Protein AF-A0A7L5SM08-F1 (afdb_monomer_lite)

Sequence (149 aa):
MASSGEAQSGEDPEAEAKPDEHRQHLRGLLKAAAIACARLVCHRDTWTFVIEQTSQHPHFRHPDQVSDLNDGQIETILSGRSLLAILVTMRKVLDDCVGEDSDLATWALADAVYRRTQMAVAEVKYTRPDGSEVTTIVLDDRPAPADAS

Secondary structure (DSSP, 8-state):
------------TTTTTHHHHHHHHHHHHHHHHT-SEEEEEEEHHHHHHHHHHHTTSTT----S-EEE-GGGEEEEEEEHHHHHHHHHHHHHHHHH--STT--HHHHHHHHHHHHHHHHHHHT-----SS----EEEEE---PPPTT--

Foldseek 3Di:
DDDDDDDDDPPDPVPPPVVVVVVLLVVLLVLLLVAQKEKEKEAPVLVVLLCVQQVPPPQADDFPDWADDPPRMIITMGGSSNLSSLLVSLVVLCVPQDDDPGPVVNNVSSVLSNVQSSVLSVPDDPDDDPDDDHRYGYSDDDPDDPPPD

pLDDT: mean 84.74, std 17.9, range [39.66, 98.31]

Structure (mmCIF, N/CA/C/O backbone):
data_AF-A0A7L5SM08-F1
#
_entry.id   AF-A0A7L5SM08-F1
#
loop_
_atom_site.group_PDB
_atom_site.id
_atom_site.type_symbol
_atom_site.label_atom_id
_atom_site.label_alt_id
_atom_site.label_comp_id
_atom_site.label_asym_id
_atom_site.label_entity_id
_atom_site.label_seq_id
_atom_site.pdbx_PDB_ins_code
_atom_site.Cartn_x
_atom_site.Cartn_y
_atom_site.Cartn_z
_atom_site.occupancy
_atom_site.B_iso_or_equiv
_atom_site.auth_seq_id
_atom_site.auth_comp_id
_atom_site.auth_asym_id
_atom_site.auth_atom_id
_atom_site.pdbx_PDB_model_num
ATOM 1 N N . MET A 1 1 ? 28.290 -41.566 -44.090 1.00 43.84 1 MET A N 1
ATOM 2 C CA . MET A 1 1 ? 28.608 -40.692 -42.943 1.00 43.84 1 MET A CA 1
ATOM 3 C C . MET A 1 1 ? 27.294 -40.160 -42.414 1.00 43.84 1 MET A C 1
ATOM 5 O O . MET A 1 1 ? 26.558 -39.546 -43.173 1.00 43.84 1 MET A O 1
ATOM 9 N N . ALA A 1 2 ? 26.957 -40.534 -41.184 1.00 42.91 2 ALA A N 1
ATOM 10 C CA . ALA A 1 2 ? 25.771 -40.079 -40.472 1.00 42.91 2 ALA A CA 1
ATOM 11 C C . ALA A 1 2 ? 25.996 -38.664 -39.916 1.00 42.91 2 ALA A C 1
ATOM 13 O O . ALA A 1 2 ? 27.116 -38.361 -39.520 1.00 42.91 2 ALA A O 1
ATOM 14 N N . SER A 1 3 ? 24.951 -37.839 -39.851 1.00 40.91 3 SER A N 1
ATOM 15 C CA . SER A 1 3 ? 24.393 -37.387 -38.568 1.00 40.91 3 SER A CA 1
ATOM 16 C C . SER A 1 3 ? 23.184 -36.489 -38.815 1.00 40.91 3 SE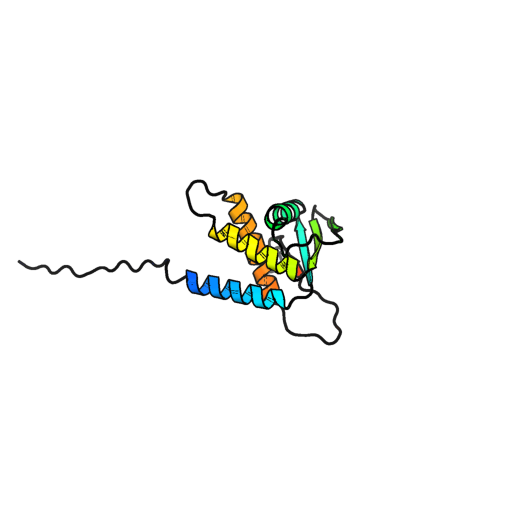R A C 1
ATOM 18 O O . SER A 1 3 ? 23.297 -35.428 -39.426 1.00 40.91 3 SER A O 1
ATOM 20 N N . SER A 1 4 ? 22.042 -36.936 -38.301 1.00 50.38 4 SER A N 1
ATOM 21 C CA . SER A 1 4 ? 20.901 -36.102 -37.940 1.00 50.38 4 SER A CA 1
ATOM 22 C C . SER A 1 4 ? 21.318 -35.038 -36.917 1.00 50.38 4 SER A C 1
ATOM 24 O O . SER A 1 4 ? 22.261 -35.245 -36.150 1.00 50.38 4 SER A O 1
ATOM 26 N N . GLY A 1 5 ? 20.585 -33.930 -36.891 1.00 39.66 5 GLY A N 1
ATOM 27 C CA . GLY A 1 5 ? 20.623 -32.924 -35.835 1.00 39.66 5 GLY A CA 1
ATOM 28 C C . GLY A 1 5 ? 19.255 -32.266 -35.768 1.00 39.66 5 GLY A C 1
ATOM 29 O O . GLY A 1 5 ? 18.932 -31.418 -36.594 1.00 39.66 5 GLY A O 1
ATOM 30 N N . GLU A 1 6 ? 18.435 -32.782 -34.861 1.00 40.00 6 GLU A N 1
ATOM 31 C CA . GLU A 1 6 ? 17.062 -32.383 -34.576 1.00 40.00 6 GLU A CA 1
ATOM 32 C C . GLU A 1 6 ? 16.953 -30.963 -34.013 1.00 40.00 6 GLU A C 1
ATOM 34 O O . GLU A 1 6 ? 17.913 -30.369 -33.525 1.00 40.00 6 GLU A O 1
ATOM 39 N N . ALA A 1 7 ? 15.726 -30.452 -34.097 1.00 50.00 7 ALA A N 1
ATOM 40 C CA . ALA A 1 7 ? 15.264 -29.213 -33.508 1.00 50.00 7 ALA A CA 1
ATOM 41 C C . ALA A 1 7 ? 15.618 -29.096 -32.018 1.00 50.00 7 ALA A C 1
ATOM 43 O O . ALA A 1 7 ? 15.423 -30.027 -31.241 1.00 50.00 7 ALA A O 1
ATOM 44 N N . GLN A 1 8 ? 16.003 -27.891 -31.611 1.00 43.50 8 GLN A N 1
ATOM 45 C CA . GLN A 1 8 ? 15.774 -27.421 -30.252 1.00 43.50 8 GLN A CA 1
ATOM 46 C C . GLN A 1 8 ? 14.988 -26.117 -30.348 1.00 43.50 8 GLN A C 1
ATOM 48 O O . GLN A 1 8 ? 15.544 -25.044 -30.577 1.00 43.50 8 GLN A O 1
ATOM 53 N N . SER A 1 9 ? 13.664 -26.247 -30.229 1.00 48.78 9 SER A N 1
ATOM 54 C CA . SER A 1 9 ? 12.811 -25.161 -29.759 1.00 48.78 9 SER A CA 1
ATOM 55 C C . SER A 1 9 ? 13.334 -24.755 -28.387 1.00 48.78 9 SER A C 1
ATOM 57 O O . SER A 1 9 ? 13.298 -25.550 -27.449 1.00 48.78 9 SER A O 1
ATOM 59 N N . GLY A 1 10 ? 13.876 -23.543 -28.295 1.00 40.81 10 GLY A N 1
ATOM 60 C CA . GLY A 1 10 ? 14.092 -22.887 -27.016 1.00 40.81 10 GLY A CA 1
ATOM 61 C C . GLY A 1 10 ? 12.725 -22.559 -26.439 1.00 40.81 10 GLY A C 1
ATOM 62 O O . GLY A 1 10 ? 12.057 -21.641 -26.904 1.00 40.81 10 GLY A O 1
ATOM 63 N N . GLU A 1 11 ? 12.277 -23.369 -25.491 1.00 45.47 11 GLU A N 1
ATOM 64 C CA . GLU A 1 11 ? 11.150 -23.035 -24.636 1.00 45.47 11 GLU A CA 1
ATOM 65 C C . GLU A 1 11 ? 11.662 -21.956 -23.676 1.00 45.47 11 GLU A C 1
ATOM 67 O O . GLU A 1 11 ? 12.429 -22.251 -22.760 1.00 45.47 11 GLU A O 1
ATOM 72 N N . ASP A 1 12 ? 11.338 -20.692 -23.962 1.00 43.41 12 ASP A N 1
ATOM 73 C CA . ASP A 1 12 ? 11.604 -19.576 -23.055 1.00 43.41 12 ASP A CA 1
ATOM 74 C C . ASP A 1 12 ? 10.800 -19.811 -21.763 1.00 43.41 12 ASP A C 1
ATOM 76 O O . ASP A 1 12 ? 9.566 -19.734 -21.793 1.00 43.41 12 ASP A O 1
ATOM 80 N N . PRO A 1 13 ? 11.445 -20.051 -20.606 1.00 47.00 13 PRO A N 1
ATOM 81 C CA . PRO A 1 13 ? 10.743 -20.271 -19.338 1.00 47.00 13 PRO A CA 1
ATOM 82 C C . PRO A 1 13 ? 10.017 -19.010 -18.826 1.00 47.00 13 PRO A C 1
ATOM 84 O O . PRO A 1 13 ? 9.338 -19.041 -17.801 1.00 47.00 13 PRO A O 1
ATOM 87 N N . GLU A 1 14 ? 10.140 -17.885 -19.531 1.00 47.59 14 GLU A N 1
ATOM 88 C CA . GLU A 1 14 ? 9.625 -16.575 -19.135 1.00 47.59 14 GLU A CA 1
ATOM 89 C C . GLU A 1 14 ? 8.174 -16.315 -19.589 1.00 47.59 14 GLU A C 1
ATOM 91 O O . GLU A 1 14 ? 7.513 -15.396 -19.094 1.00 47.59 14 GLU A O 1
ATOM 96 N N . ALA A 1 15 ? 7.641 -17.127 -20.511 1.00 46.72 15 ALA A N 1
ATOM 97 C CA . ALA A 1 15 ? 6.280 -16.966 -21.028 1.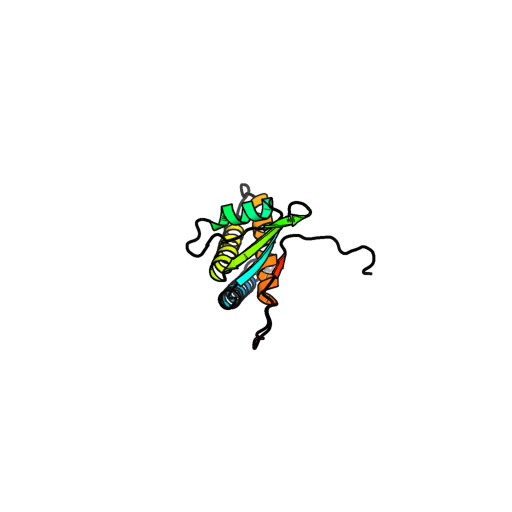00 46.72 15 ALA A CA 1
ATOM 98 C C . ALA A 1 15 ? 5.197 -17.584 -20.119 1.00 46.72 15 ALA A C 1
ATOM 100 O O . ALA A 1 15 ? 4.057 -17.114 -20.121 1.00 46.72 15 ALA A O 1
ATOM 101 N N . GLU A 1 16 ? 5.537 -18.593 -19.311 1.00 44.38 16 GLU A N 1
ATOM 102 C CA . GLU A 1 16 ? 4.559 -19.344 -18.505 1.00 44.38 16 GLU A CA 1
ATOM 103 C C . GLU A 1 16 ? 4.323 -18.781 -17.092 1.00 44.38 16 GLU A C 1
ATOM 105 O O . GLU A 1 16 ? 3.272 -19.040 -16.506 1.00 44.38 16 GLU A O 1
ATOM 110 N N . ALA A 1 17 ? 5.229 -17.955 -16.551 1.00 52.56 17 ALA A N 1
ATOM 111 C CA . ALA A 1 17 ? 5.065 -17.342 -15.223 1.00 52.56 17 ALA A CA 1
ATOM 112 C C . ALA A 1 17 ? 4.109 -16.124 -15.220 1.00 52.56 17 ALA A C 1
ATOM 114 O O . ALA A 1 17 ? 3.361 -15.896 -14.267 1.00 52.56 17 ALA A O 1
ATOM 115 N N . LYS A 1 18 ? 4.073 -15.358 -16.320 1.00 59.00 18 LYS A N 1
ATOM 116 C CA . LYS A 1 18 ? 3.304 -14.099 -16.448 1.00 59.00 18 LYS A CA 1
ATOM 117 C C . LYS A 1 18 ? 1.773 -14.243 -16.314 1.00 59.00 18 LYS A C 1
ATOM 119 O O . LYS A 1 18 ? 1.147 -13.357 -15.721 1.00 59.00 18 LYS A O 1
ATOM 124 N N . PRO A 1 19 ? 1.121 -15.310 -16.820 1.00 68.50 19 PRO A N 1
ATOM 125 C CA . PRO A 1 19 ? -0.328 -15.471 -16.705 1.00 68.50 19 PRO A CA 1
ATOM 126 C C . PRO A 1 19 ? -0.820 -15.637 -15.262 1.00 68.50 19 PRO A C 1
ATOM 128 O O . PRO A 1 19 ? -1.913 -15.161 -14.936 1.00 68.50 19 PRO A O 1
ATOM 131 N N . ASP A 1 20 ? -0.051 -16.305 -14.394 1.00 83.88 20 ASP A N 1
ATOM 132 C CA . ASP A 1 20 ? -0.490 -16.589 -13.024 1.00 83.88 20 ASP A CA 1
ATOM 133 C C . ASP A 1 20 ? -0.380 -15.358 -12.118 1.00 83.88 20 ASP A C 1
ATOM 135 O O . ASP A 1 20 ? -1.351 -14.993 -11.451 1.00 83.88 20 ASP A O 1
ATOM 139 N N . GLU A 1 21 ? 0.732 -14.623 -12.190 1.00 85.44 21 GLU A N 1
ATOM 140 C CA . GLU A 1 21 ? 0.912 -13.377 -11.435 1.00 85.44 21 GLU A CA 1
ATOM 141 C C . GLU A 1 21 ? -0.113 -12.308 -11.825 1.00 85.44 21 GLU A C 1
ATOM 143 O O . GLU A 1 21 ? -0.656 -11.609 -10.963 1.00 85.44 21 GLU A O 1
ATOM 148 N N . HIS A 1 22 ? -0.421 -12.190 -13.120 1.00 89.19 22 HIS A N 1
ATOM 149 C CA . HIS A 1 22 ? -1.455 -11.276 -13.597 1.00 89.19 22 HIS A CA 1
ATOM 150 C C . HIS A 1 22 ? -2.838 -11.668 -13.053 1.00 89.19 22 HIS A C 1
ATOM 152 O O . HIS A 1 22 ? -3.595 -10.826 -12.564 1.00 89.19 22 HIS A O 1
ATOM 158 N N . ARG A 1 23 ? -3.171 -12.965 -13.050 1.00 92.00 23 ARG A N 1
ATOM 159 C CA . ARG A 1 23 ? -4.417 -13.458 -12.440 1.00 92.00 23 ARG A CA 1
ATOM 160 C C . ARG A 1 23 ? -4.455 -13.213 -10.934 1.00 92.00 23 ARG A C 1
ATOM 162 O O . ARG A 1 23 ? -5.512 -12.856 -10.407 1.00 92.00 23 ARG A O 1
ATOM 169 N N . GLN A 1 24 ? -3.341 -13.401 -10.231 1.00 91.06 24 GLN A N 1
ATOM 170 C CA . GLN A 1 24 ? -3.233 -13.124 -8.799 1.00 91.06 24 GLN A CA 1
ATOM 171 C C . GLN A 1 24 ? -3.423 -11.631 -8.510 1.00 91.06 24 GLN A C 1
ATOM 173 O O . GLN A 1 24 ? -4.134 -11.277 -7.566 1.00 91.06 24 GLN A O 1
ATOM 178 N N . HIS A 1 25 ? -2.859 -10.760 -9.349 1.00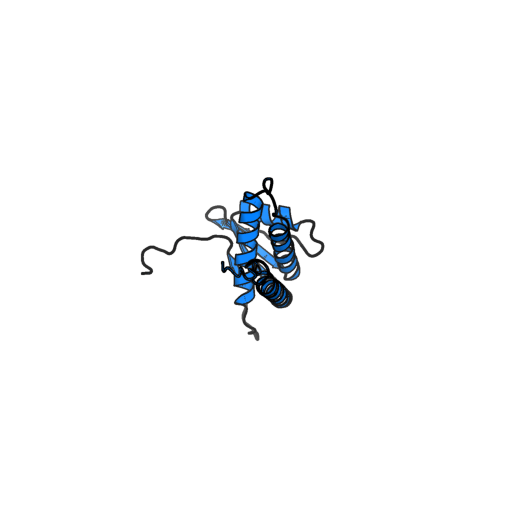 93.56 25 HIS A N 1
ATOM 179 C CA . HIS A 1 25 ? -3.071 -9.318 -9.285 1.00 93.56 25 HIS A CA 1
ATOM 180 C C . HIS A 1 25 ? -4.556 -8.960 -9.427 1.00 93.56 25 HIS A C 1
ATOM 182 O O . HIS A 1 25 ? -5.124 -8.343 -8.526 1.00 93.56 25 HIS A O 1
ATOM 188 N N . LEU A 1 26 ? -5.222 -9.430 -10.489 1.00 95.25 26 LEU A N 1
ATOM 189 C CA . LEU A 1 26 ? -6.647 -9.162 -10.718 1.00 95.25 26 LEU A CA 1
ATOM 190 C C . LEU A 1 26 ? -7.532 -9.670 -9.570 1.00 95.25 26 LEU A C 1
ATOM 192 O O . LEU A 1 26 ? -8.432 -8.962 -9.119 1.00 95.25 26 LEU A O 1
ATOM 196 N N . ARG A 1 27 ? -7.263 -10.871 -9.042 1.00 92.81 27 ARG A N 1
ATOM 197 C CA . ARG A 1 27 ? -7.965 -11.394 -7.856 1.00 92.81 27 ARG A CA 1
ATOM 198 C C . ARG A 1 27 ? -7.749 -10.509 -6.628 1.00 92.81 27 ARG A C 1
ATOM 200 O O . ARG A 1 27 ? -8.696 -10.285 -5.876 1.00 92.81 27 ARG A O 1
ATOM 207 N N . GLY A 1 28 ? -6.528 -10.011 -6.432 1.00 92.06 28 GLY A N 1
ATOM 208 C CA . GLY A 1 28 ? -6.196 -9.057 -5.376 1.00 92.06 28 GLY A CA 1
ATOM 209 C C . GLY A 1 28 ? -7.002 -7.765 -5.499 1.00 92.06 28 GLY A C 1
ATOM 210 O O . GLY A 1 28 ? -7.612 -7.343 -4.521 1.00 92.06 28 GLY A O 1
ATOM 211 N N . LEU A 1 29 ? -7.099 -7.193 -6.705 1.00 95.62 29 LEU A N 1
ATOM 212 C CA . LEU A 1 29 ? -7.918 -6.002 -6.956 1.00 95.62 29 LEU A CA 1
ATOM 213 C C . LEU A 1 29 ? -9.400 -6.245 -6.644 1.00 95.62 29 LEU A C 1
ATOM 215 O O . LEU A 1 29 ? -10.025 -5.433 -5.968 1.00 95.62 29 LEU A O 1
ATOM 219 N N . LEU A 1 30 ? -9.963 -7.378 -7.072 1.00 94.50 30 LEU A N 1
ATOM 220 C CA . LEU A 1 30 ? -11.363 -7.712 -6.786 1.00 94.50 30 LEU A CA 1
ATOM 221 C C . LEU A 1 30 ? -11.633 -7.854 -5.281 1.00 94.50 30 LEU A C 1
ATOM 223 O O . LEU A 1 30 ? -12.660 -7.384 -4.797 1.00 94.50 30 LEU A O 1
ATOM 227 N N . LYS A 1 31 ? -10.704 -8.457 -4.527 1.00 91.12 31 LYS A N 1
ATOM 228 C CA . LYS A 1 31 ? -10.798 -8.527 -3.062 1.00 91.12 31 LYS A CA 1
ATOM 229 C C . LYS A 1 31 ? -10.675 -7.145 -2.420 1.00 91.12 31 LYS A C 1
ATOM 231 O O . LYS A 1 31 ? -11.500 -6.801 -1.581 1.00 91.12 31 LYS A O 1
ATOM 236 N N . ALA A 1 32 ? -9.696 -6.340 -2.833 1.00 92.00 32 ALA A N 1
ATOM 237 C CA . ALA A 1 32 ? -9.496 -4.986 -2.316 1.00 92.00 32 ALA A CA 1
ATOM 238 C C . ALA A 1 32 ? -10.709 -4.079 -2.570 1.00 92.00 32 ALA A C 1
ATOM 240 O O . ALA A 1 32 ? -11.069 -3.287 -1.705 1.00 92.00 32 ALA A O 1
ATOM 241 N N . ALA A 1 33 ? -11.389 -4.238 -3.709 1.00 92.69 33 ALA A N 1
ATOM 242 C CA . ALA A 1 33 ? -12.614 -3.505 -4.024 1.00 92.69 33 ALA A CA 1
ATOM 243 C C . ALA A 1 33 ? -13.774 -3.801 -3.053 1.00 92.69 33 ALA A C 1
ATOM 245 O O . ALA A 1 33 ? -14.671 -2.973 -2.908 1.00 92.69 33 ALA A O 1
ATOM 246 N N . ALA A 1 34 ? -13.756 -4.956 -2.378 1.00 91.75 34 ALA A N 1
ATOM 247 C CA . ALA A 1 34 ? -14.736 -5.323 -1.358 1.00 91.75 34 ALA A CA 1
ATOM 248 C C . ALA A 1 34 ? -14.361 -4.836 0.058 1.00 91.75 34 ALA A C 1
ATOM 250 O O . ALA A 1 34 ? -15.164 -4.973 0.982 1.00 91.75 34 ALA A O 1
ATOM 251 N N . ILE A 1 35 ? -13.166 -4.267 0.249 1.00 90.94 35 ILE A N 1
ATOM 252 C CA . ILE A 1 35 ? -12.708 -3.727 1.534 1.00 90.94 35 ILE A CA 1
ATOM 253 C C . ILE A 1 35 ? -13.165 -2.271 1.645 1.00 90.94 35 ILE A C 1
ATOM 255 O O . ILE A 1 35 ? -12.792 -1.428 0.832 1.00 90.94 35 ILE A O 1
ATOM 259 N N . ALA A 1 36 ? -13.955 -1.951 2.673 1.00 91.31 36 ALA A N 1
ATOM 260 C CA . ALA A 1 36 ? -14.407 -0.578 2.904 1.00 91.31 36 ALA A CA 1
ATOM 261 C C . ALA A 1 36 ? -13.235 0.351 3.269 1.00 91.31 36 ALA A C 1
ATOM 263 O O . ALA A 1 36 ? -13.070 1.427 2.686 1.00 91.31 36 ALA A O 1
ATOM 264 N N . CYS A 1 37 ? -12.400 -0.090 4.209 1.00 92.62 37 CYS A N 1
ATOM 265 C CA . CYS A 1 37 ? -11.171 0.580 4.603 1.00 92.62 37 CYS A CA 1
ATOM 266 C C . CYS A 1 37 ? -10.148 -0.414 5.168 1.00 92.62 37 CYS A C 1
ATOM 268 O O . CYS A 1 37 ? -10.502 -1.515 5.596 1.00 92.62 37 CYS A O 1
ATOM 270 N N . ALA A 1 38 ? -8.883 -0.006 5.169 1.00 94.75 38 ALA A N 1
ATOM 271 C CA . ALA A 1 38 ? -7.779 -0.747 5.758 1.00 94.75 38 ALA A CA 1
ATOM 272 C C . ALA A 1 38 ? -6.921 0.188 6.612 1.00 94.75 38 ALA A C 1
ATOM 274 O O . ALA A 1 38 ? -6.682 1.337 6.242 1.00 94.75 38 ALA A O 1
ATOM 275 N N . ARG A 1 39 ? -6.440 -0.312 7.744 1.00 96.19 39 ARG A N 1
ATOM 276 C CA . ARG A 1 39 ? -5.422 0.355 8.550 1.00 96.19 39 ARG A CA 1
ATOM 277 C C . ARG A 1 39 ? -4.050 0.084 7.944 1.00 96.19 39 ARG A C 1
ATOM 279 O O . ARG A 1 39 ? -3.730 -1.068 7.668 1.00 96.19 39 ARG A O 1
ATOM 286 N N . LEU A 1 40 ? -3.252 1.125 7.756 1.00 97.50 40 LEU A N 1
ATOM 287 C CA . LEU A 1 40 ? -1.870 1.048 7.295 1.00 97.50 40 LEU A CA 1
ATOM 288 C C . LEU A 1 40 ? -0.937 1.484 8.424 1.00 97.50 40 LEU A C 1
ATOM 290 O O . LEU A 1 40 ? -1.127 2.563 8.980 1.00 97.50 40 LEU A O 1
ATOM 294 N N . VAL A 1 41 ? 0.079 0.670 8.706 1.00 97.19 41 VAL A N 1
ATOM 295 C CA . VAL A 1 41 ? 1.181 0.992 9.620 1.00 97.19 41 VAL A CA 1
ATOM 296 C C . VAL A 1 41 ? 2.499 0.848 8.868 1.00 97.19 41 VAL A C 1
ATOM 298 O O . VAL A 1 41 ? 2.756 -0.192 8.258 1.00 97.19 41 VAL A O 1
ATOM 301 N N . CYS A 1 42 ? 3.320 1.895 8.870 1.00 97.62 42 CYS A N 1
ATOM 302 C CA . CYS A 1 42 ? 4.613 1.906 8.178 1.00 97.62 42 CYS A CA 1
ATOM 303 C C . CYS A 1 42 ? 5.533 3.010 8.715 1.00 97.62 42 CYS A C 1
ATOM 305 O O . CYS A 1 42 ? 5.078 3.883 9.451 1.00 97.62 42 CYS A O 1
ATOM 307 N N . HIS A 1 43 ? 6.817 2.997 8.347 1.00 97.31 43 HIS A N 1
ATOM 308 C CA . HIS A 1 43 ? 7.717 4.121 8.628 1.00 97.31 43 HIS A CA 1
ATOM 309 C C . HIS A 1 43 ? 7.281 5.384 7.864 1.00 97.31 43 HIS A C 1
ATOM 311 O O . HIS A 1 43 ? 6.751 5.293 6.753 1.00 97.31 43 HIS A O 1
ATOM 317 N N . ARG A 1 44 ? 7.540 6.573 8.423 1.00 97.12 44 ARG A N 1
ATOM 318 C CA . ARG A 1 44 ? 7.167 7.861 7.812 1.00 97.12 44 ARG A CA 1
ATOM 319 C C . ARG A 1 44 ? 7.691 8.018 6.381 1.00 97.12 44 ARG A C 1
ATOM 321 O O . ARG A 1 44 ? 6.948 8.463 5.515 1.00 97.12 44 ARG A O 1
ATOM 328 N N . ASP A 1 45 ? 8.927 7.610 6.113 1.00 97.19 45 ASP A N 1
ATOM 329 C CA . ASP A 1 45 ? 9.503 7.712 4.762 1.00 97.19 45 ASP A CA 1
ATOM 330 C C . ASP A 1 45 ? 8.853 6.734 3.775 1.00 97.19 45 ASP A C 1
ATOM 332 O O . ASP A 1 45 ? 8.644 7.073 2.612 1.00 97.19 45 ASP A O 1
ATOM 336 N N . THR A 1 46 ? 8.442 5.549 4.240 1.00 97.50 46 THR A N 1
ATOM 337 C CA . THR A 1 46 ? 7.651 4.613 3.427 1.00 97.50 46 THR A CA 1
ATOM 338 C C . THR A 1 46 ? 6.290 5.212 3.089 1.00 97.50 46 THR A C 1
ATOM 340 O O . THR A 1 46 ? 5.825 5.083 1.959 1.00 97.50 46 THR A O 1
ATOM 343 N N . TRP A 1 47 ? 5.659 5.910 4.037 1.00 97.75 47 TRP A N 1
ATOM 344 C CA . TRP A 1 47 ? 4.424 6.640 3.765 1.00 97.75 47 TRP A CA 1
ATOM 345 C C . TRP A 1 47 ? 4.626 7.747 2.725 1.00 97.75 47 TRP A C 1
ATOM 347 O O . TRP A 1 47 ? 3.836 7.843 1.785 1.00 97.75 47 TRP A O 1
ATOM 357 N N . THR A 1 48 ? 5.699 8.532 2.843 1.00 97.81 48 THR A N 1
ATOM 358 C CA . THR A 1 48 ? 6.066 9.558 1.854 1.00 97.81 48 THR A CA 1
ATOM 359 C C . THR A 1 48 ? 6.224 8.951 0.462 1.00 97.81 48 THR A C 1
ATOM 361 O O . THR A 1 48 ? 5.589 9.431 -0.474 1.00 97.81 48 THR A O 1
ATOM 364 N N . PHE A 1 49 ? 6.952 7.838 0.338 1.00 98.31 49 PHE A N 1
ATOM 365 C CA . PHE A 1 49 ? 7.086 7.112 -0.925 1.00 98.31 49 PHE A CA 1
ATOM 366 C C . PHE A 1 49 ? 5.723 6.690 -1.499 1.00 98.31 49 PHE A C 1
ATOM 368 O O . PHE A 1 49 ? 5.434 6.928 -2.671 1.00 98.31 49 PHE A O 1
ATOM 375 N N . VAL A 1 50 ? 4.838 6.107 -0.681 1.00 98.25 50 VAL A N 1
ATOM 376 C CA . VAL A 1 50 ? 3.488 5.717 -1.130 1.00 98.25 50 VAL A CA 1
ATOM 377 C C . VAL A 1 50 ? 2.718 6.924 -1.666 1.00 98.25 50 VAL A C 1
ATOM 379 O O . VAL A 1 50 ? 2.083 6.824 -2.719 1.00 98.25 50 VAL A O 1
ATOM 382 N N . ILE A 1 51 ? 2.783 8.063 -0.976 1.00 98.12 51 ILE A N 1
ATOM 383 C CA . ILE A 1 51 ? 2.157 9.314 -1.411 1.00 98.12 51 ILE A CA 1
ATOM 384 C C . ILE A 1 51 ? 2.744 9.798 -2.738 1.00 98.12 51 ILE A C 1
ATOM 386 O O . ILE A 1 51 ? 1.976 10.095 -3.654 1.00 98.12 51 ILE A O 1
ATOM 390 N N . GLU A 1 52 ? 4.066 9.852 -2.871 1.00 97.75 52 GLU A N 1
ATOM 391 C CA . GLU A 1 52 ? 4.751 10.305 -4.088 1.00 97.75 52 GLU A CA 1
ATOM 392 C C . GLU A 1 52 ? 4.319 9.498 -5.313 1.00 97.75 52 GLU A C 1
ATOM 394 O O . GLU A 1 52 ? 3.968 10.079 -6.341 1.00 97.75 52 GLU A O 1
ATOM 399 N N . GLN A 1 53 ? 4.241 8.171 -5.178 1.00 97.81 53 GLN A N 1
ATOM 400 C CA . GLN A 1 53 ? 3.828 7.301 -6.278 1.00 97.81 53 GLN A CA 1
ATOM 401 C C . GLN A 1 53 ? 2.334 7.445 -6.607 1.00 97.81 53 GLN A C 1
ATOM 403 O O . GLN A 1 53 ? 1.943 7.424 -7.773 1.00 97.81 53 GLN A O 1
ATOM 408 N N . THR A 1 54 ? 1.467 7.590 -5.598 1.00 97.81 54 THR A N 1
ATOM 409 C CA . THR A 1 54 ? 0.012 7.410 -5.782 1.00 97.81 54 THR A CA 1
ATOM 410 C C . THR A 1 54 ? -0.804 8.694 -5.872 1.00 97.81 54 THR A C 1
ATOM 412 O O . THR A 1 54 ? -1.948 8.637 -6.324 1.00 97.81 54 THR A O 1
ATOM 415 N N . SER A 1 55 ? -0.252 9.856 -5.507 1.00 95.56 55 SER A N 1
ATOM 416 C CA . SER A 1 55 ? -1.013 11.117 -5.407 1.00 95.56 55 SER A CA 1
ATOM 417 C C . SER A 1 55 ? -1.719 11.532 -6.700 1.00 95.56 55 SER A C 1
ATOM 419 O O . SER A 1 55 ? -2.774 12.160 -6.653 1.00 95.56 55 SER A O 1
ATOM 421 N N . GLN A 1 56 ? -1.164 11.168 -7.860 1.00 94.69 56 GLN A N 1
ATOM 422 C CA . 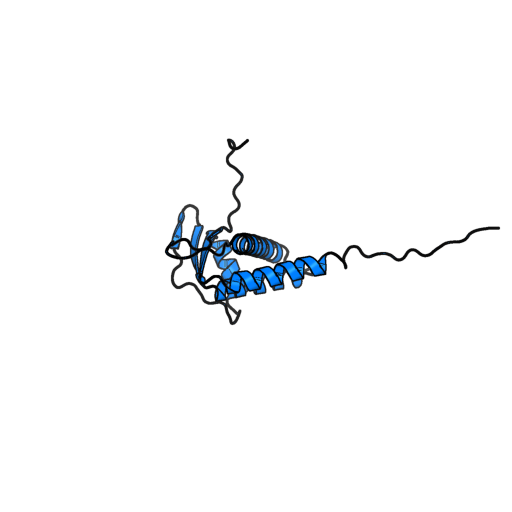GLN A 1 56 ? -1.749 11.485 -9.169 1.00 94.69 56 GLN A CA 1
ATOM 423 C C . GLN A 1 56 ? -2.782 10.449 -9.642 1.00 94.69 56 GLN A C 1
ATOM 425 O O . GLN A 1 56 ? -3.448 10.651 -10.659 1.00 94.69 56 GLN A O 1
ATOM 430 N N . HIS A 1 57 ? -2.947 9.330 -8.931 1.00 97.62 57 HIS A N 1
ATOM 431 C CA . HIS A 1 57 ? -3.887 8.292 -9.327 1.00 97.62 57 HIS A CA 1
ATOM 432 C C . HIS A 1 57 ? -5.341 8.752 -9.069 1.00 97.62 57 HIS A C 1
ATOM 434 O O . HIS A 1 57 ? -5.683 9.089 -7.933 1.00 97.62 57 HIS A O 1
ATOM 440 N N . PRO A 1 58 ? -6.268 8.693 -10.051 1.00 96.88 58 PRO A N 1
ATOM 441 C CA . PRO A 1 58 ? -7.621 9.264 -9.923 1.00 96.88 58 PRO A CA 1
ATOM 442 C C . PRO A 1 58 ? -8.453 8.732 -8.746 1.00 96.88 58 PRO A C 1
ATOM 444 O O . PRO A 1 58 ? -9.345 9.414 -8.224 1.00 96.88 58 PRO A O 1
ATOM 447 N N . HIS A 1 59 ? -8.178 7.494 -8.332 1.00 96.75 59 HIS A N 1
ATOM 448 C CA . HIS A 1 59 ? -8.849 6.834 -7.212 1.00 96.75 59 HIS A CA 1
ATOM 449 C C . HIS A 1 59 ? -8.155 7.018 -5.862 1.00 96.75 59 HIS A C 1
ATOM 451 O O . HIS A 1 59 ? -8.778 6.702 -4.850 1.00 96.75 59 HIS A O 1
ATOM 457 N N . PHE A 1 60 ? -6.932 7.554 -5.829 1.00 97.81 60 PHE A N 1
ATOM 458 C CA . PHE A 1 60 ? -6.247 7.818 -4.575 1.00 97.81 60 PHE A CA 1
ATOM 459 C C . PHE A 1 60 ? -6.861 9.030 -3.877 1.00 97.81 60 PHE A C 1
ATOM 461 O O . PHE A 1 60 ? -7.200 10.043 -4.496 1.00 97.81 60 PHE A O 1
ATOM 468 N N . ARG A 1 61 ? -7.055 8.904 -2.570 1.00 96.50 61 ARG A N 1
ATOM 469 C CA . ARG A 1 61 ? -7.467 9.987 -1.682 1.00 96.50 61 ARG A CA 1
ATOM 470 C C . ARG A 1 61 ? -6.557 9.955 -0.471 1.00 96.50 61 ARG A C 1
ATOM 472 O O . ARG A 1 61 ? -6.364 8.879 0.105 1.00 96.50 61 ARG A O 1
ATOM 479 N N . HIS A 1 62 ? -6.025 11.121 -0.115 1.00 95.25 62 HIS A N 1
ATOM 480 C CA . HIS A 1 62 ? -5.276 11.276 1.120 1.00 95.25 62 HIS A CA 1
ATOM 481 C C . HIS A 1 62 ? -6.176 10.910 2.304 1.00 95.25 62 HIS A C 1
ATOM 483 O O . HIS A 1 62 ? -7.348 11.294 2.304 1.00 95.25 62 HIS A O 1
ATOM 489 N N . PRO A 1 63 ? -5.659 10.156 3.280 1.00 94.38 63 PRO A N 1
ATOM 490 C CA . PRO A 1 63 ? -6.372 9.920 4.522 1.00 94.38 63 PRO A CA 1
ATOM 491 C C . PRO A 1 63 ? -6.628 11.221 5.278 1.00 94.38 63 PRO A C 1
ATOM 493 O O . PRO A 1 63 ? -5.778 12.112 5.282 1.00 94.38 63 PRO A O 1
ATOM 496 N N . ASP A 1 64 ? -7.758 11.290 5.978 1.00 90.62 64 ASP A N 1
ATOM 497 C CA . ASP A 1 64 ? -8.111 12.457 6.796 1.00 90.62 64 ASP A CA 1
ATOM 498 C C . ASP A 1 64 ? -7.196 12.607 8.023 1.00 90.62 64 ASP A C 1
ATOM 500 O O . ASP A 1 64 ? -6.979 13.715 8.512 1.00 90.62 64 ASP A O 1
ATOM 504 N N . GLN A 1 65 ? -6.645 11.494 8.521 1.00 93.31 65 GLN A N 1
ATOM 505 C CA . GLN A 1 65 ? -5.770 11.461 9.689 1.00 93.31 65 GLN A CA 1
ATOM 506 C C . GLN A 1 65 ? -4.562 10.556 9.445 1.00 93.31 65 GLN A C 1
ATOM 508 O O . GLN A 1 65 ? -4.703 9.394 9.058 1.00 93.31 65 GLN A O 1
ATOM 513 N N . VAL A 1 66 ? -3.375 11.087 9.730 1.00 96.38 66 VAL A N 1
ATOM 514 C CA . VAL A 1 66 ? -2.122 10.335 9.844 1.00 96.38 66 VAL A CA 1
ATOM 515 C C . VAL A 1 66 ? -1.590 10.586 11.248 1.00 96.38 66 VAL A C 1
ATOM 517 O O . VAL A 1 66 ? -1.326 1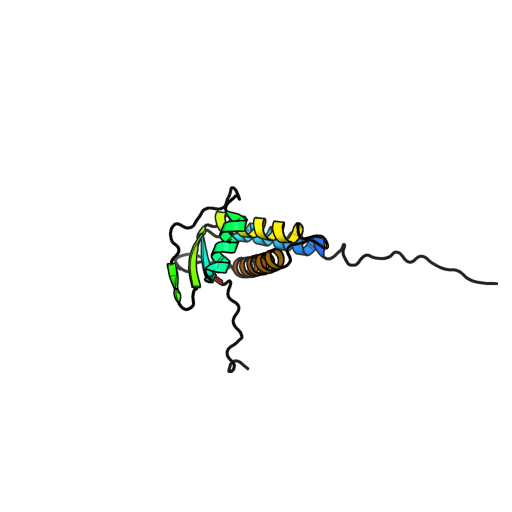1.731 11.613 1.00 96.38 66 VAL A O 1
ATOM 520 N N . SER A 1 67 ? -1.505 9.529 12.046 1.00 97.19 67 SER A N 1
ATOM 521 C CA . SER A 1 67 ? -1.068 9.590 13.438 1.00 97.19 67 SER A CA 1
ATOM 522 C C . SER A 1 67 ? 0.374 9.121 13.538 1.00 97.19 67 SER A C 1
ATOM 524 O O . SER A 1 67 ? 0.713 8.069 13.004 1.00 97.19 67 SER A O 1
ATOM 526 N N . ASP A 1 68 ? 1.209 9.874 14.246 1.00 95.75 68 ASP A N 1
ATOM 527 C CA . ASP A 1 68 ? 2.558 9.428 14.582 1.00 95.75 68 ASP A CA 1
ATOM 528 C C . ASP A 1 68 ? 2.515 8.339 15.659 1.00 95.75 68 ASP A C 1
ATOM 530 O O . ASP A 1 68 ? 1.770 8.430 16.638 1.00 95.75 68 ASP A O 1
ATOM 534 N N . LEU A 1 69 ? 3.338 7.315 15.467 1.00 93.12 69 LEU A N 1
ATOM 535 C CA . LEU A 1 69 ? 3.600 6.238 16.411 1.00 93.12 69 LEU A CA 1
ATOM 536 C C . LEU A 1 69 ? 5.061 6.312 16.894 1.00 93.12 69 LEU A C 1
ATOM 538 O O . LEU A 1 69 ? 5.810 7.237 16.574 1.00 93.12 69 LEU A O 1
ATOM 542 N N . ASN A 1 70 ? 5.478 5.326 17.689 1.00 89.62 70 ASN A N 1
ATOM 543 C CA . ASN A 1 70 ? 6.866 5.199 18.133 1.00 89.62 70 ASN A CA 1
ATOM 544 C C . ASN A 1 70 ? 7.797 4.831 16.963 1.00 89.62 70 ASN A C 1
ATOM 546 O O . ASN A 1 70 ? 7.351 4.362 15.917 1.00 89.62 70 ASN A O 1
ATOM 550 N N . ASP A 1 71 ? 9.103 5.024 17.154 1.00 88.38 71 ASP A N 1
ATOM 551 C CA . ASP A 1 71 ? 10.151 4.581 16.221 1.00 88.38 71 ASP A CA 1
ATOM 552 C C . ASP A 1 71 ? 10.009 5.127 14.784 1.00 88.38 71 ASP A C 1
ATOM 554 O O . ASP A 1 71 ? 10.353 4.459 13.811 1.00 88.38 71 ASP A O 1
ATOM 558 N N . GLY A 1 72 ? 9.475 6.346 14.633 1.00 92.62 72 GLY A N 1
ATOM 559 C CA . GLY A 1 72 ? 9.303 6.994 13.325 1.00 92.62 72 GLY A CA 1
ATOM 560 C C . GLY A 1 72 ? 8.176 6.405 12.472 1.00 92.62 72 GLY A C 1
ATOM 561 O O . GLY A 1 72 ? 8.074 6.713 11.282 1.00 92.62 72 GLY A O 1
ATOM 562 N N . GLN A 1 73 ? 7.330 5.556 13.056 1.00 96.38 73 GLN A N 1
ATOM 563 C CA . GLN A 1 73 ? 6.182 4.983 12.368 1.00 96.38 73 GLN A CA 1
ATOM 564 C C . GLN A 1 73 ? 4.995 5.933 12.328 1.00 96.38 73 GLN A C 1
ATOM 566 O O . GLN A 1 73 ? 4.852 6.830 13.156 1.00 96.38 73 GLN A O 1
ATOM 571 N N . ILE A 1 74 ? 4.117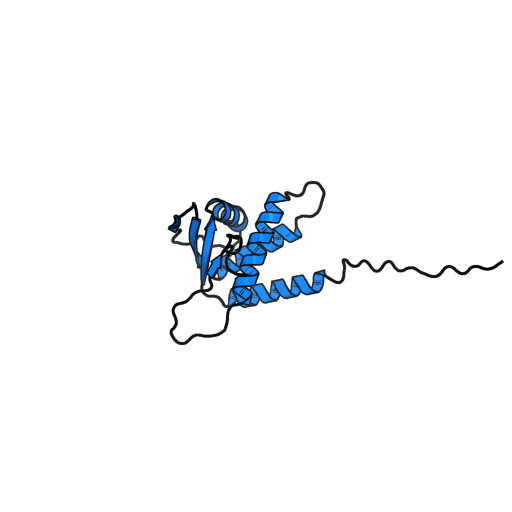 5.685 11.366 1.00 97.56 74 ILE A N 1
ATOM 572 C CA . ILE A 1 74 ? 2.808 6.307 11.267 1.00 97.56 74 ILE A CA 1
ATOM 573 C C . ILE A 1 74 ? 1.727 5.238 11.193 1.00 97.56 74 ILE A C 1
ATOM 575 O O . ILE A 1 74 ? 1.966 4.104 10.768 1.00 97.56 74 ILE A O 1
ATOM 579 N N . GLU A 1 75 ? 0.518 5.636 11.562 1.00 97.50 75 GLU A N 1
ATOM 580 C CA . GLU A 1 75 ? -0.711 4.891 11.336 1.00 97.50 75 GLU A CA 1
ATOM 581 C C . GLU A 1 75 ? -1.716 5.760 10.582 1.00 97.50 75 GLU A C 1
ATOM 583 O O . GLU A 1 75 ? -1.881 6.950 10.866 1.00 97.50 75 GLU A O 1
ATOM 588 N N . THR A 1 76 ? -2.424 5.164 9.625 1.00 97.50 76 THR A N 1
ATOM 589 C CA . THR A 1 76 ? -3.518 5.836 8.923 1.00 97.50 76 THR A CA 1
ATOM 590 C C . THR A 1 76 ? -4.590 4.859 8.434 1.00 97.50 76 THR A C 1
ATOM 592 O O . THR A 1 76 ? -4.372 3.648 8.386 1.00 97.50 76 THR A O 1
ATOM 595 N N . ILE A 1 77 ? -5.764 5.380 8.061 1.00 96.56 77 ILE A N 1
ATOM 596 C CA . ILE A 1 77 ? -6.868 4.607 7.482 1.00 96.56 77 ILE A CA 1
ATOM 597 C C . ILE A 1 77 ? -6.988 4.918 5.990 1.00 96.56 77 ILE A C 1
ATOM 599 O O . ILE A 1 77 ? -7.325 6.028 5.581 1.00 96.56 77 ILE A O 1
ATOM 603 N N . LEU A 1 78 ? -6.761 3.903 5.165 1.00 96.25 78 LEU A N 1
ATOM 604 C CA . LEU A 1 78 ? -6.947 3.955 3.723 1.00 96.25 78 LEU A CA 1
ATOM 605 C C . LEU A 1 78 ? -8.377 3.560 3.363 1.00 96.25 78 LEU A C 1
ATOM 607 O O . LEU A 1 78 ? -8.870 2.516 3.788 1.00 96.25 78 LEU A O 1
ATOM 611 N N . SER A 1 79 ? -9.030 4.349 2.510 1.00 94.31 79 SER A N 1
ATOM 612 C CA . SER A 1 79 ? -10.268 3.910 1.857 1.00 94.31 79 SER A CA 1
ATOM 613 C C . SER A 1 79 ? -9.992 2.741 0.902 1.00 94.31 79 SER A C 1
ATOM 615 O O . SER A 1 79 ? -8.903 2.656 0.327 1.00 94.31 79 SER A O 1
ATOM 617 N N . GLY A 1 80 ? -10.988 1.890 0.636 1.00 93.19 80 GLY A N 1
ATOM 618 C CA . GLY A 1 80 ? -10.870 0.837 -0.385 1.00 93.19 80 GLY A CA 1
ATOM 619 C C . GLY A 1 80 ? -10.452 1.364 -1.766 1.00 93.19 80 GLY A C 1
ATOM 620 O O . GLY A 1 80 ? -9.694 0.722 -2.489 1.00 93.19 80 GLY A O 1
ATOM 621 N N . ARG A 1 81 ? -10.861 2.593 -2.119 1.00 95.44 81 ARG A N 1
ATOM 622 C CA . ARG A 1 81 ? -10.434 3.263 -3.362 1.00 95.44 81 ARG A CA 1
ATOM 623 C C . ARG A 1 81 ? -8.945 3.608 -3.365 1.00 95.44 81 ARG A C 1
ATOM 625 O O . ARG A 1 81 ? -8.281 3.387 -4.376 1.00 95.44 81 ARG A O 1
ATOM 632 N N . SER A 1 82 ? -8.429 4.130 -2.253 1.00 96.94 82 SER A N 1
ATOM 633 C CA . SER A 1 82 ? -6.998 4.417 -2.098 1.00 96.94 82 SER A CA 1
ATOM 634 C C . SER A 1 82 ? -6.180 3.125 -2.097 1.00 96.94 82 SER A C 1
ATOM 636 O O . SER A 1 82 ? -5.119 3.079 -2.708 1.00 96.94 82 SER A O 1
ATOM 638 N N . LEU A 1 83 ? -6.706 2.053 -1.498 1.00 96.06 83 LEU A N 1
ATOM 639 C CA . LEU A 1 83 ? -6.083 0.730 -1.512 1.00 96.06 83 LEU A CA 1
ATOM 640 C C . LEU A 1 83 ? -5.930 0.172 -2.937 1.00 96.06 83 LEU A C 1
ATOM 642 O O . LEU A 1 83 ? -4.856 -0.301 -3.305 1.00 96.06 83 LEU A O 1
ATOM 646 N N . LEU A 1 84 ? -6.975 0.283 -3.765 1.00 97.12 84 LEU A N 1
ATOM 647 C CA . LEU A 1 84 ? -6.906 -0.069 -5.188 1.00 97.12 84 LEU A CA 1
ATOM 648 C C . LEU A 1 84 ? -5.869 0.775 -5.932 1.00 97.12 84 LEU A C 1
ATOM 650 O O . LEU A 1 84 ? -5.088 0.236 -6.711 1.00 97.12 84 LEU A O 1
ATOM 654 N N . ALA A 1 85 ? -5.851 2.086 -5.683 1.00 98.06 85 ALA A N 1
ATOM 655 C CA . ALA A 1 85 ? -4.892 2.989 -6.307 1.00 98.06 85 ALA A CA 1
ATOM 656 C C . ALA A 1 85 ? -3.443 2.603 -5.981 1.00 98.06 85 ALA A C 1
ATOM 658 O O . ALA A 1 85 ? -2.612 2.595 -6.885 1.00 98.06 85 ALA A O 1
ATOM 659 N N . ILE A 1 86 ? -3.154 2.226 -4.731 1.00 98.19 86 ILE A N 1
ATOM 660 C CA . ILE A 1 86 ? -1.836 1.723 -4.325 1.00 98.19 86 ILE A CA 1
ATOM 661 C C . ILE A 1 86 ? -1.497 0.445 -5.095 1.00 98.19 86 ILE A C 1
ATOM 663 O O . ILE A 1 86 ? -0.466 0.402 -5.757 1.00 98.19 86 ILE A O 1
ATOM 667 N N . LEU A 1 87 ? -2.366 -0.573 -5.079 1.00 97.94 87 LEU A N 1
ATOM 668 C CA . LEU A 1 87 ? -2.088 -1.848 -5.755 1.00 97.94 87 LEU A CA 1
ATOM 669 C C . LEU A 1 87 ? -1.839 -1.684 -7.260 1.00 97.94 87 LEU A C 1
ATOM 671 O O . LEU A 1 87 ? -0.917 -2.299 -7.790 1.00 97.94 87 LEU A O 1
ATOM 675 N N . VAL A 1 88 ? -2.642 -0.864 -7.943 1.00 97.88 88 VAL A N 1
ATOM 676 C CA . VAL A 1 88 ? -2.495 -0.600 -9.384 1.00 97.88 88 VAL A CA 1
ATOM 677 C C . VAL A 1 88 ? -1.221 0.190 -9.671 1.00 97.88 88 VAL A C 1
ATOM 679 O O . VAL A 1 88 ? -0.477 -0.158 -10.584 1.00 97.88 88 VAL A O 1
ATOM 682 N N . THR A 1 89 ? -0.944 1.232 -8.886 1.00 98.25 89 THR A N 1
ATOM 683 C CA . THR A 1 89 ? 0.232 2.087 -9.095 1.00 98.25 89 THR A CA 1
ATOM 684 C C . THR A 1 89 ? 1.523 1.321 -8.841 1.00 98.25 89 THR A C 1
ATOM 686 O O . THR A 1 89 ? 2.415 1.354 -9.679 1.00 98.25 89 THR A O 1
ATOM 689 N N . MET A 1 90 ? 1.613 0.582 -7.731 1.00 97.94 90 MET A N 1
ATOM 690 C CA . MET A 1 90 ? 2.810 -0.203 -7.432 1.00 97.94 90 MET A CA 1
ATOM 691 C C . MET A 1 90 ? 3.013 -1.296 -8.478 1.00 97.94 90 MET A C 1
ATOM 693 O O . MET A 1 90 ? 4.125 -1.455 -8.961 1.00 97.94 90 MET A O 1
ATOM 697 N N . ARG A 1 91 ? 1.945 -1.985 -8.918 1.00 96.75 91 ARG A N 1
ATOM 698 C CA . ARG A 1 91 ? 2.060 -2.965 -10.008 1.00 96.75 91 ARG A CA 1
ATOM 699 C C . ARG A 1 91 ? 2.601 -2.336 -11.291 1.00 96.75 91 ARG A C 1
ATOM 701 O O . ARG A 1 91 ? 3.472 -2.923 -11.913 1.00 96.75 91 ARG A O 1
ATOM 708 N N . LYS A 1 92 ? 2.139 -1.135 -11.642 1.00 95.31 92 LYS A N 1
ATOM 709 C CA . LYS A 1 92 ? 2.662 -0.396 -12.792 1.00 95.31 92 LYS A CA 1
ATOM 710 C C . LYS A 1 92 ? 4.159 -0.096 -12.649 1.00 95.31 92 LYS A C 1
ATOM 712 O O . LYS A 1 92 ? 4.895 -0.326 -13.594 1.00 95.31 92 LYS A O 1
ATOM 717 N N . VAL A 1 93 ? 4.617 0.358 -11.478 1.00 95.62 93 VAL A N 1
ATOM 718 C CA . VAL A 1 93 ? 6.055 0.582 -11.222 1.00 95.62 93 VAL A CA 1
ATOM 719 C C . VAL A 1 93 ? 6.862 -0.709 -11.411 1.00 95.62 93 VAL A C 1
ATOM 721 O O . VAL A 1 93 ? 7.956 -0.670 -11.966 1.00 95.62 93 VAL A O 1
ATOM 724 N N . LEU A 1 94 ? 6.318 -1.856 -10.989 1.00 94.19 94 LEU A N 1
ATOM 725 C CA . LEU A 1 94 ? 6.957 -3.158 -11.200 1.00 94.19 94 LEU A CA 1
ATOM 726 C C . LEU A 1 94 ? 7.024 -3.547 -12.675 1.00 94.19 94 LEU A C 1
ATOM 728 O O . LEU A 1 94 ? 8.066 -4.016 -13.123 1.00 94.19 94 LEU A O 1
ATOM 732 N N . ASP A 1 95 ? 5.933 -3.344 -13.413 1.00 91.69 95 ASP A N 1
ATOM 733 C CA . ASP A 1 95 ? 5.848 -3.683 -14.834 1.00 91.69 95 ASP A CA 1
ATOM 734 C C . ASP A 1 95 ? 6.719 -2.741 -15.704 1.00 91.69 95 ASP A C 1
ATOM 736 O O . ASP A 1 95 ? 7.250 -3.174 -16.726 1.00 91.69 95 ASP A O 1
ATOM 740 N N . ASP A 1 96 ? 6.899 -1.478 -15.294 1.00 90.25 96 ASP A N 1
ATOM 741 C CA . ASP A 1 96 ? 7.688 -0.459 -16.009 1.00 90.25 96 ASP A CA 1
ATOM 742 C C . ASP A 1 96 ? 9.212 -0.588 -15.764 1.00 90.25 96 ASP A C 1
ATOM 744 O O . ASP A 1 96 ? 10.010 0.004 -16.494 1.00 90.25 96 ASP A O 1
ATOM 748 N N . CYS A 1 97 ? 9.644 -1.358 -14.757 1.00 84.81 97 CYS A N 1
ATOM 749 C CA . CYS A 1 97 ? 11.057 -1.550 -14.412 1.00 84.81 97 CYS A CA 1
ATOM 750 C C . CYS A 1 97 ? 11.751 -2.535 -15.372 1.00 84.81 97 CYS A C 1
ATOM 752 O O . CYS A 1 97 ? 11.997 -3.696 -15.035 1.00 84.81 97 CYS A O 1
ATOM 754 N N . VAL A 1 98 ? 12.072 -2.070 -16.581 1.00 76.38 98 VAL A N 1
ATOM 755 C CA . VAL A 1 98 ? 12.754 -2.852 -17.622 1.00 76.38 98 VAL A CA 1
ATOM 756 C C . VAL A 1 98 ? 13.971 -2.083 -18.148 1.00 76.38 98 VAL A C 1
ATOM 758 O O . VAL A 1 98 ? 13.821 -1.062 -18.815 1.00 76.38 98 VAL A O 1
ATOM 761 N N . GLY A 1 99 ? 15.180 -2.607 -17.913 1.00 69.94 99 GLY A N 1
ATOM 762 C CA . GLY A 1 99 ? 16.427 -2.110 -18.517 1.00 69.94 99 GLY A CA 1
ATOM 763 C C . GLY A 1 99 ? 17.502 -1.654 -17.525 1.00 69.94 99 GLY A C 1
ATOM 764 O O . GLY A 1 99 ? 17.274 -1.606 -16.317 1.00 69.94 99 GLY A O 1
ATOM 765 N N . GLU A 1 100 ? 18.687 -1.330 -18.053 1.00 70.62 100 GLU A N 1
ATOM 766 C CA . GLU A 1 100 ? 19.906 -1.032 -17.276 1.00 70.62 100 GLU A CA 1
ATOM 767 C C . GLU A 1 100 ? 19.823 0.274 -16.458 1.00 70.62 100 GLU A C 1
ATOM 769 O O . GLU A 1 100 ? 20.462 0.368 -15.415 1.00 70.62 100 GLU A O 1
ATOM 774 N N . ASP A 1 101 ? 18.983 1.232 -16.870 1.00 74.94 101 ASP A N 1
ATOM 775 C CA . ASP A 1 101 ? 18.787 2.532 -16.198 1.00 74.94 101 ASP A CA 1
ATOM 776 C C . ASP A 1 101 ? 17.571 2.563 -15.248 1.00 74.94 101 ASP A C 1
ATOM 778 O O . ASP A 1 101 ? 17.122 3.630 -14.823 1.00 74.94 101 ASP A O 1
ATOM 782 N N . SER A 1 102 ? 16.991 1.403 -14.931 1.00 82.06 102 SER A N 1
ATOM 783 C CA . SER A 1 102 ? 15.813 1.338 -14.061 1.00 82.06 102 SER A CA 1
ATOM 784 C C . SER A 1 102 ? 16.159 1.766 -12.632 1.00 82.06 102 SER A C 1
ATOM 786 O O . SER A 1 102 ? 17.159 1.322 -12.066 1.00 82.06 102 SER A O 1
ATOM 788 N N . ASP A 1 103 ? 15.304 2.579 -12.005 1.00 91.56 103 ASP A N 1
ATOM 789 C CA . ASP A 1 103 ? 15.440 2.909 -10.584 1.00 91.56 103 ASP A CA 1
ATOM 790 C C . ASP A 1 103 ? 15.091 1.685 -9.723 1.00 91.56 103 ASP A C 1
ATOM 792 O O . ASP A 1 103 ? 13.944 1.462 -9.321 1.00 91.56 103 ASP A O 1
ATOM 796 N N . LEU A 1 104 ? 16.117 0.879 -9.443 1.00 93.06 104 LEU A N 1
ATOM 797 C CA . LEU A 1 104 ? 16.003 -0.349 -8.661 1.00 93.06 104 LEU A CA 1
ATOM 798 C C . LEU A 1 104 ? 15.543 -0.094 -7.220 1.00 93.06 104 LEU A C 1
ATOM 800 O O . LEU A 1 104 ? 14.936 -0.979 -6.618 1.00 93.06 104 LEU A O 1
ATOM 804 N N . ALA A 1 105 ? 15.808 1.090 -6.656 1.00 94.00 105 ALA A N 1
ATOM 805 C CA . ALA A 1 105 ? 15.366 1.426 -5.306 1.00 94.00 105 ALA A CA 1
ATOM 806 C C . ALA A 1 105 ? 13.855 1.688 -5.284 1.00 94.00 105 ALA A C 1
ATOM 808 O O . ALA A 1 105 ? 13.144 1.113 -4.458 1.00 94.00 105 ALA A O 1
ATOM 809 N N . THR A 1 106 ? 13.353 2.480 -6.237 1.00 95.88 106 THR A N 1
ATOM 810 C CA . THR A 1 106 ? 11.910 2.687 -6.429 1.00 95.88 106 THR A CA 1
ATOM 811 C C . THR A 1 106 ? 11.196 1.369 -6.725 1.00 95.88 106 THR A C 1
ATOM 813 O O . THR A 1 106 ? 10.155 1.092 -6.128 1.00 95.88 106 THR A O 1
ATOM 816 N N . TRP A 1 107 ? 11.774 0.521 -7.581 1.00 96.19 107 TRP A N 1
ATOM 817 C CA . TRP A 1 107 ? 11.238 -0.810 -7.864 1.00 96.19 107 TRP A CA 1
ATOM 818 C C . TRP A 1 107 ? 11.155 -1.686 -6.608 1.00 96.19 107 TRP A C 1
ATOM 820 O O . TRP A 1 107 ? 10.096 -2.241 -6.316 1.00 96.19 107 TRP A O 1
ATOM 830 N N . ALA A 1 108 ? 12.234 -1.768 -5.823 1.00 96.12 108 ALA A N 1
ATOM 831 C CA . ALA A 1 108 ? 12.272 -2.595 -4.618 1.00 96.12 108 ALA A CA 1
ATOM 832 C C . ALA A 1 108 ? 11.276 -2.112 -3.550 1.00 96.12 108 ALA A C 1
ATOM 834 O O . ALA A 1 108 ? 10.608 -2.924 -2.904 1.00 96.12 108 ALA A O 1
ATOM 835 N N . LEU A 1 109 ? 11.132 -0.793 -3.381 1.00 97.31 109 LEU A N 1
ATOM 836 C CA . LEU A 1 109 ? 10.127 -0.215 -2.489 1.00 97.31 109 LEU A CA 1
ATOM 837 C C . LEU A 1 109 ? 8.707 -0.513 -2.985 1.00 97.31 109 LEU A C 1
ATOM 839 O O . LEU A 1 109 ? 7.869 -0.953 -2.198 1.00 97.31 109 LEU A O 1
ATOM 843 N N . ALA A 1 110 ? 8.434 -0.330 -4.280 1.00 97.81 110 ALA A N 1
ATOM 844 C CA . ALA A 1 110 ? 7.131 -0.634 -4.865 1.00 97.81 110 ALA A CA 1
ATOM 845 C C . ALA A 1 110 ? 6.761 -2.111 -4.697 1.00 97.81 110 ALA A C 1
ATOM 847 O O . ALA A 1 110 ? 5.619 -2.423 -4.356 1.00 97.81 110 ALA A O 1
ATOM 848 N N . ASP A 1 111 ? 7.727 -3.012 -4.865 1.00 97.00 111 ASP A N 1
ATOM 849 C CA . ASP A 1 111 ? 7.541 -4.446 -4.673 1.00 97.00 111 ASP A CA 1
ATOM 850 C C . ASP A 1 111 ? 7.172 -4.769 -3.217 1.00 97.00 111 ASP A C 1
ATOM 852 O O . ASP A 1 111 ? 6.182 -5.465 -2.968 1.00 97.00 111 ASP A O 1
ATOM 856 N N . ALA A 1 112 ? 7.900 -4.208 -2.248 1.00 97.38 112 ALA A N 1
ATOM 857 C CA . ALA A 1 112 ? 7.608 -4.405 -0.832 1.00 97.38 112 ALA A CA 1
ATOM 858 C C . ALA A 1 112 ? 6.188 -3.926 -0.481 1.00 97.38 112 ALA A C 1
ATOM 860 O O . ALA A 1 112 ? 5.410 -4.667 0.132 1.00 97.38 112 ALA A O 1
ATOM 861 N N . VAL A 1 113 ? 5.807 -2.721 -0.926 1.00 98.19 113 VAL A N 1
ATOM 862 C CA . VAL A 1 113 ? 4.452 -2.191 -0.710 1.00 98.19 113 VAL A CA 1
ATOM 863 C C . VAL A 1 113 ? 3.403 -3.080 -1.377 1.00 98.19 113 VAL A C 1
ATOM 865 O O . VAL A 1 113 ? 2.402 -3.436 -0.744 1.00 98.19 113 VAL A O 1
ATOM 868 N N . TYR A 1 114 ? 3.620 -3.464 -2.636 1.00 97.94 114 TYR A N 1
ATOM 869 C CA . TYR A 1 114 ? 2.692 -4.285 -3.404 1.00 97.94 114 TYR A CA 1
ATOM 870 C C . TYR A 1 114 ? 2.456 -5.640 -2.734 1.00 97.94 114 TYR A C 1
ATOM 872 O O . TYR A 1 114 ? 1.305 -5.992 -2.457 1.00 97.94 114 TYR A O 1
ATOM 880 N N . ARG A 1 115 ? 3.528 -6.377 -2.414 1.00 96.06 115 ARG A N 1
ATOM 881 C CA . ARG A 1 115 ? 3.437 -7.726 -1.841 1.00 96.06 115 ARG A CA 1
ATOM 882 C C . ARG A 1 115 ? 2.735 -7.716 -0.488 1.00 96.06 115 ARG A C 1
ATOM 884 O O . ARG A 1 115 ? 1.813 -8.504 -0.281 1.00 96.06 115 ARG A O 1
ATOM 891 N N . ARG A 1 116 ? 3.081 -6.789 0.410 1.00 96.69 116 ARG A N 1
ATOM 892 C CA . ARG A 1 116 ? 2.445 -6.706 1.740 1.00 96.69 116 ARG A CA 1
ATOM 893 C C . ARG A 1 116 ? 0.996 -6.284 1.695 1.00 96.69 116 ARG A C 1
ATOM 895 O O . ARG A 1 116 ? 0.169 -6.851 2.409 1.00 96.69 116 ARG A O 1
ATOM 902 N N . THR A 1 117 ? 0.668 -5.366 0.798 1.00 96.50 117 THR A N 1
ATOM 903 C CA . THR A 1 117 ? -0.722 -4.991 0.559 1.00 96.50 117 THR A CA 1
ATOM 904 C C . THR A 1 117 ? -1.513 -6.179 0.006 1.00 96.50 117 THR A C 1
ATOM 906 O O . THR A 1 117 ? -2.600 -6.480 0.496 1.00 96.50 117 THR A O 1
ATOM 909 N N . GLN A 1 118 ? -0.963 -6.903 -0.973 1.00 95.25 118 GLN A N 1
ATOM 910 C CA . GLN A 1 118 ? -1.624 -8.057 -1.580 1.00 95.25 118 GLN A CA 1
ATOM 911 C C . GLN A 1 118 ? -1.831 -9.201 -0.576 1.00 95.25 118 GLN A C 1
ATOM 913 O O . GLN A 1 118 ? -2.909 -9.795 -0.565 1.00 95.25 118 GLN A O 1
ATOM 918 N N . MET A 1 119 ? -0.845 -9.483 0.282 1.00 93.81 119 MET A N 1
ATOM 919 C CA . MET A 1 119 ? -0.957 -10.480 1.353 1.00 93.81 119 MET A CA 1
ATOM 920 C C . MET A 1 119 ? -2.095 -10.138 2.318 1.00 93.81 119 MET A C 1
ATOM 922 O O . MET A 1 119 ? -3.015 -10.938 2.484 1.00 93.81 119 MET A O 1
ATOM 926 N N . ALA A 1 120 ? -2.100 -8.921 2.869 1.00 93.50 120 ALA A N 1
ATOM 927 C CA . ALA A 1 120 ? -3.137 -8.480 3.800 1.00 93.50 120 ALA A CA 1
ATOM 928 C C . ALA A 1 120 ? -4.544 -8.520 3.173 1.00 93.50 120 ALA A C 1
ATOM 930 O O . ALA A 1 120 ? -5.511 -8.934 3.811 1.00 93.50 120 ALA A O 1
ATOM 931 N N . VAL A 1 121 ? -4.669 -8.144 1.894 1.00 92.81 121 VAL A N 1
ATOM 932 C CA . VAL A 1 121 ? -5.930 -8.237 1.137 1.00 92.81 121 VAL A CA 1
ATOM 933 C C . VAL A 1 121 ? -6.348 -9.692 0.904 1.00 92.81 121 VAL A C 1
ATOM 935 O O . VAL A 1 121 ? -7.539 -10.013 0.932 1.00 92.81 121 VAL A O 1
ATOM 938 N N . ALA A 1 122 ? -5.397 -10.593 0.658 1.00 90.88 122 ALA A N 1
ATOM 939 C CA . ALA A 1 122 ? -5.688 -11.997 0.406 1.00 90.88 122 ALA A CA 1
ATOM 940 C C . ALA A 1 122 ? -6.247 -12.712 1.646 1.00 90.88 122 ALA A C 1
ATOM 942 O O . ALA A 1 122 ? -7.106 -13.586 1.481 1.00 90.88 122 ALA A O 1
ATOM 943 N N . GLU A 1 123 ? -5.805 -12.314 2.839 1.00 88.88 123 GLU A N 1
ATOM 944 C CA . GLU A 1 123 ? -6.202 -12.883 4.133 1.00 88.88 123 GLU A CA 1
ATOM 945 C C . GLU A 1 123 ? -7.585 -12.432 4.623 1.00 88.88 123 GLU A C 1
ATOM 947 O O . GLU A 1 123 ? -8.132 -13.030 5.553 1.00 88.88 123 GLU A O 1
ATOM 952 N N . VAL A 1 124 ? -8.190 -11.425 3.984 1.00 85.62 124 VAL A N 1
ATOM 953 C CA . VAL A 1 124 ? -9.526 -10.943 4.353 1.00 85.62 124 VAL A CA 1
ATOM 954 C C . VAL A 1 124 ? -10.561 -12.060 4.222 1.00 85.62 124 VAL A C 1
ATOM 956 O O . VAL A 1 124 ? -10.753 -12.646 3.153 1.00 85.62 124 VAL A O 1
ATOM 959 N N . LYS A 1 125 ? -11.266 -12.326 5.325 1.00 79.94 125 LYS A N 1
ATOM 960 C CA . LYS A 1 125 ? -12.367 -13.292 5.402 1.00 79.94 125 LYS A CA 1
ATOM 961 C C . LYS A 1 125 ? -13.705 -12.564 5.342 1.00 79.94 125 LYS A C 1
ATOM 963 O O . LYS A 1 125 ? -13.871 -11.491 5.916 1.00 79.94 125 LYS A O 1
ATOM 968 N N . TYR A 1 126 ? -14.677 -13.167 4.661 1.00 68.31 126 TYR A N 1
ATOM 969 C CA . TYR A 1 126 ? -16.048 -12.664 4.635 1.00 68.31 126 TYR A CA 1
ATOM 970 C C . TYR A 1 126 ? -16.735 -12.994 5.965 1.00 68.31 126 TYR A C 1
ATOM 972 O O . TYR A 1 126 ? -17.373 -14.033 6.113 1.00 68.31 126 TYR A O 1
ATOM 980 N N . THR A 1 127 ? -16.562 -12.132 6.960 1.00 62.72 127 THR A N 1
ATOM 981 C CA . THR A 1 127 ? -17.250 -12.233 8.249 1.00 62.72 127 THR A CA 1
ATOM 982 C C . THR A 1 127 ? -17.701 -10.848 8.677 1.00 62.72 127 THR A C 1
ATOM 984 O O . THR A 1 127 ? -16.860 -10.027 9.037 1.00 62.72 127 THR A O 1
ATOM 987 N N . ARG A 1 128 ? -19.012 -10.567 8.681 1.00 57.94 128 ARG A N 1
ATOM 988 C CA . ARG A 1 128 ? -19.525 -9.480 9.525 1.00 57.94 128 ARG A CA 1
ATOM 989 C C . ARG A 1 128 ? -20.988 -9.635 9.919 1.00 57.94 128 ARG A C 1
ATOM 991 O O . ARG A 1 128 ? -21.846 -9.721 9.042 1.00 57.94 128 ARG A O 1
ATOM 998 N N . PRO A 1 129 ? -21.253 -9.618 11.234 1.00 51.22 129 PRO A N 1
ATOM 999 C CA . PRO A 1 129 ? -22.489 -8.997 11.720 1.00 51.22 129 PRO A CA 1
ATOM 1000 C C . PRO A 1 129 ? -22.290 -7.792 12.670 1.00 51.22 129 PRO A C 1
ATOM 1002 O O . PRO A 1 129 ? -23.118 -6.892 12.625 1.00 51.22 129 PRO A O 1
ATOM 1005 N N . ASP A 1 130 ? -21.209 -7.683 13.457 1.00 65.06 130 ASP A N 1
ATOM 1006 C CA . ASP A 1 130 ? -21.008 -6.558 14.411 1.00 65.06 130 ASP A CA 1
ATOM 1007 C C . ASP A 1 130 ? -19.536 -6.182 14.764 1.00 65.06 130 ASP A C 1
ATOM 1009 O O . ASP A 1 130 ? -19.302 -5.114 15.327 1.00 65.06 130 ASP A O 1
ATOM 1013 N N . GLY A 1 131 ? -18.522 -6.982 14.399 1.00 56.03 131 GLY A N 1
ATOM 1014 C CA . GLY A 1 131 ? -17.118 -6.839 14.846 1.00 56.03 131 GLY A CA 1
ATOM 1015 C C . GLY A 1 131 ? -16.246 -5.786 14.129 1.00 56.03 131 GLY A C 1
ATOM 1016 O O . GLY A 1 131 ? -16.089 -5.792 12.907 1.00 56.03 131 GLY A O 1
ATOM 1017 N N . SER A 1 132 ? -15.640 -4.903 14.927 1.00 60.50 132 SER A N 1
ATOM 1018 C CA . SER A 1 132 ? -14.949 -3.634 14.632 1.00 60.50 132 SER A CA 1
ATOM 1019 C C . SER A 1 132 ? -13.560 -3.697 13.977 1.00 60.50 132 SER A C 1
ATOM 1021 O O . SER A 1 132 ? -12.942 -2.649 13.797 1.00 60.50 132 SER A O 1
ATOM 1023 N N . GLU A 1 133 ? -13.042 -4.873 13.632 1.00 72.19 133 GLU A N 1
ATOM 1024 C CA . GLU A 1 133 ? -11.697 -4.975 13.055 1.00 72.19 133 GLU A CA 1
ATOM 1025 C C . GLU A 1 133 ? -11.684 -4.635 11.560 1.00 72.19 133 GLU A C 1
ATOM 1027 O O . GLU A 1 133 ? -12.554 -5.049 10.791 1.00 72.19 133 GLU A O 1
ATOM 1032 N N . VAL A 1 134 ? -10.680 -3.856 11.160 1.00 84.75 134 VAL A N 1
ATOM 1033 C CA . VAL A 1 134 ? -10.387 -3.510 9.765 1.00 84.75 134 VAL A CA 1
ATOM 1034 C C . VAL A 1 134 ? -9.131 -4.251 9.322 1.00 84.75 134 VAL A C 1
ATOM 1036 O O . VAL A 1 134 ? -8.231 -4.499 10.131 1.00 84.75 134 VAL A O 1
ATOM 1039 N N . THR A 1 135 ? -9.041 -4.579 8.032 1.00 90.31 135 THR A N 1
ATOM 1040 C CA . THR A 1 135 ? -7.826 -5.155 7.440 1.00 90.31 135 THR A CA 1
ATOM 1041 C C . THR A 1 135 ? -6.622 -4.300 7.820 1.00 90.31 135 THR A C 1
ATOM 1043 O O . THR A 1 135 ? -6.651 -3.089 7.617 1.00 90.31 135 THR A O 1
ATOM 1046 N N . THR A 1 136 ? -5.581 -4.905 8.392 1.00 94.19 136 THR A N 1
ATOM 1047 C CA . THR A 1 136 ? -4.360 -4.191 8.784 1.00 94.19 136 THR A CA 1
ATOM 1048 C C . THR A 1 136 ? -3.223 -4.576 7.851 1.00 94.19 136 THR A C 1
ATOM 1050 O O . THR A 1 136 ? -2.954 -5.755 7.649 1.00 94.19 136 THR A O 1
ATOM 1053 N N . ILE A 1 137 ? -2.571 -3.570 7.281 1.00 96.00 137 ILE A N 1
ATOM 1054 C CA . ILE A 1 137 ? -1.418 -3.690 6.396 1.00 96.00 137 ILE A CA 1
ATOM 1055 C C . ILE A 1 137 ? -0.217 -3.141 7.160 1.00 96.00 137 ILE A C 1
ATOM 1057 O O . ILE A 1 137 ? -0.237 -1.986 7.587 1.00 96.00 137 ILE A O 1
ATOM 1061 N N . VAL A 1 138 ? 0.821 -3.959 7.323 1.00 96.00 138 VAL A N 1
ATOM 1062 C CA . VAL A 1 138 ? 2.073 -3.561 7.977 1.00 96.00 138 VAL A CA 1
ATOM 1063 C C . VAL A 1 138 ? 3.192 -3.578 6.941 1.00 96.00 138 VAL A C 1
ATOM 1065 O O . VAL A 1 138 ? 3.511 -4.628 6.381 1.00 96.00 138 VAL A O 1
ATOM 1068 N N . LEU A 1 139 ? 3.768 -2.405 6.675 1.00 95.31 139 LEU A N 1
ATOM 1069 C CA . LEU A 1 139 ? 4.933 -2.225 5.801 1.00 95.31 139 LEU A CA 1
ATOM 1070 C C . LEU A 1 139 ? 6.178 -1.986 6.660 1.00 95.31 139 LEU A C 1
ATOM 1072 O O . LEU A 1 139 ? 6.823 -0.944 6.581 1.00 95.31 139 LEU A O 1
ATOM 1076 N N . ASP A 1 140 ? 6.444 -2.933 7.548 1.00 91.44 140 ASP A N 1
ATOM 1077 C CA . ASP A 1 140 ? 7.584 -2.916 8.455 1.00 91.44 140 ASP A CA 1
ATOM 1078 C C . ASP A 1 140 ? 7.944 -4.356 8.809 1.00 91.44 140 ASP A C 1
ATOM 1080 O O . ASP A 1 140 ? 7.291 -5.000 9.633 1.00 91.44 140 ASP A O 1
ATOM 1084 N N . ASP A 1 141 ? 8.948 -4.881 8.115 1.00 87.88 141 ASP A N 1
ATOM 1085 C CA . ASP A 1 141 ? 9.453 -6.216 8.374 1.00 87.88 141 ASP A CA 1
ATOM 1086 C C . ASP A 1 141 ? 10.444 -6.228 9.509 1.00 87.88 141 ASP A C 1
ATOM 1088 O O . ASP A 1 141 ? 11.519 -5.635 9.432 1.00 87.88 141 ASP A O 1
ATOM 1092 N N . ARG A 1 142 ? 10.097 -6.984 10.547 1.00 85.88 142 ARG A N 1
ATOM 1093 C CA . ARG A 1 142 ? 10.960 -7.188 11.700 1.00 85.88 142 ARG A CA 1
ATOM 1094 C C . ARG A 1 142 ? 11.417 -8.640 11.751 1.00 85.88 142 ARG A C 1
ATOM 1096 O O . ARG A 1 142 ? 10.620 -9.538 11.467 1.00 85.88 142 ARG A O 1
ATOM 1103 N N . PRO A 1 143 ? 12.681 -8.895 12.125 1.00 86.44 143 PRO A N 1
ATOM 1104 C CA . PRO A 1 143 ? 13.131 -10.251 12.388 1.00 86.44 143 PRO A CA 1
ATOM 1105 C C . PRO A 1 143 ? 12.262 -10.885 13.478 1.00 86.44 143 PRO A C 1
ATOM 1107 O O . PRO A 1 143 ? 11.815 -10.205 14.407 1.00 86.44 143 PRO A O 1
ATOM 1110 N N . ALA A 1 144 ? 12.028 -12.193 13.362 1.00 79.56 144 ALA A N 1
ATOM 1111 C CA . ALA A 1 144 ? 11.328 -12.933 14.400 1.00 79.56 144 ALA A CA 1
ATOM 1112 C C . ALA A 1 144 ? 12.078 -12.775 15.737 1.00 79.56 144 ALA A C 1
ATOM 1114 O O . ALA A 1 144 ? 13.315 -12.792 15.747 1.00 79.56 144 ALA A O 1
ATOM 1115 N N . PRO A 1 145 ? 11.362 -12.608 16.862 1.00 75.00 145 PRO A N 1
ATOM 1116 C CA . PRO A 1 145 ? 12.003 -12.590 18.167 1.00 75.00 145 PRO A CA 1
ATOM 1117 C C . PRO A 1 145 ? 12.777 -13.900 18.364 1.00 75.00 145 PRO A C 1
ATOM 1119 O O . PRO A 1 145 ? 12.289 -14.972 18.007 1.00 75.00 145 PRO A O 1
ATOM 1122 N N . ALA A 1 146 ? 13.987 -13.800 18.918 1.00 75.00 146 ALA A N 1
ATOM 1123 C CA . ALA A 1 146 ? 14.951 -14.901 18.995 1.00 75.00 146 ALA A CA 1
ATOM 1124 C C . ALA A 1 146 ? 14.447 -16.149 19.758 1.00 75.00 146 ALA A C 1
ATOM 1126 O O . ALA A 1 146 ? 15.042 -17.212 19.624 1.00 75.00 146 ALA A O 1
ATOM 1127 N N . ASP A 1 147 ? 13.336 -16.040 20.490 1.00 63.94 147 ASP A N 1
ATOM 1128 C CA . ASP A 1 147 ? 12.768 -17.101 21.331 1.00 63.94 147 ASP A CA 1
ATOM 1129 C C . ASP A 1 147 ? 11.562 -17.834 20.700 1.00 63.94 147 ASP A C 1
ATOM 1131 O O . ASP A 1 147 ? 10.802 -18.499 21.400 1.00 63.94 147 ASP A O 1
ATOM 1135 N N . ALA A 1 148 ? 11.346 -17.711 19.384 1.00 53.56 148 ALA A N 1
ATOM 1136 C CA . ALA A 1 148 ? 10.257 -18.386 18.663 1.00 53.56 148 ALA A CA 1
ATOM 1137 C C . ALA A 1 148 ? 10.707 -19.622 17.847 1.00 53.56 148 ALA A C 1
ATOM 1139 O O . ALA A 1 148 ? 10.106 -19.924 16.814 1.00 53.56 148 ALA A O 1
ATOM 1140 N N . SER A 1 149 ? 11.765 -20.325 18.276 1.00 46.84 149 SER A N 1
ATOM 1141 C CA . SER A 1 149 ? 12.224 -21.606 17.698 1.00 46.84 149 SER A CA 1
ATOM 1142 C C . SER A 1 149 ? 12.148 -22.753 18.696 1.00 46.84 149 SER A C 1
ATOM 1144 O O . SER A 1 149 ? 12.529 -22.535 19.866 1.00 46.84 149 SER A O 1
#

Radius of gyration: 20.13 Å; chains: 1; bounding box: 51×53×64 Å